Protein AF-S4PT15-F1 (afdb_monomer_lite)

Sequence (90 aa):
MHMMLDPHLRPISPDLNNEESKRIFDEHKQLAQEYLKIQTELAYLSKHKSELEAEMDDEELRQKREIIQLENEKDSLIKLYCTLKNQLSR

Organism: NCBI:txid116150

pLDDT: mean 94.49, std 6.73, range [54.66, 98.62]

Radius of gyration: 22.22 Å; chains: 1; bounding box: 43×45×50 Å

Structure (mmCIF, N/CA/C/O backbone):
data_AF-S4PT15-F1
#
_entry.id   AF-S4PT15-F1
#
loop_
_atom_site.group_PDB
_atom_site.id
_atom_site.type_symbol
_atom_site.label_atom_id
_atom_site.label_alt_id
_atom_site.label_comp_id
_atom_site.label_asym_id
_atom_site.label_entity_id
_atom_site.label_seq_id
_atom_site.pdbx_PDB_ins_code
_atom_site.Cartn_x
_atom_site.Cartn_y
_atom_site.Cartn_z
_atom_site.occupancy
_atom_site.B_iso_or_equiv
_atom_site.auth_seq_id
_atom_site.auth_comp_id
_atom_site.auth_asym_id
_atom_site.auth_atom_id
_atom_site.pdbx_PDB_model_num
ATOM 1 N N . MET A 1 1 ? 8.519 -8.865 -18.760 1.00 64.88 1 MET A N 1
ATOM 2 C CA . MET A 1 1 ? 8.105 -8.424 -17.409 1.00 64.88 1 MET A CA 1
ATOM 3 C C . MET A 1 1 ? 7.641 -6.969 -17.391 1.00 64.88 1 MET A C 1
ATOM 5 O O . MET A 1 1 ? 6.468 -6.781 -17.130 1.00 64.88 1 MET A O 1
ATOM 9 N N . HIS A 1 2 ? 8.440 -5.960 -17.777 1.00 73.88 2 HIS A N 1
ATOM 10 C CA . HIS A 1 2 ? 7.959 -4.556 -17.819 1.00 73.88 2 HIS A CA 1
ATOM 11 C C . HIS A 1 2 ? 6.739 -4.321 -18.742 1.00 73.88 2 HIS A C 1
ATOM 13 O O . HIS A 1 2 ? 5.963 -3.406 -18.516 1.00 73.88 2 HIS A O 1
ATOM 19 N N . MET A 1 3 ? 6.531 -5.171 -19.754 1.00 78.50 3 MET A N 1
ATOM 20 C CA . MET A 1 3 ? 5.358 -5.137 -20.645 1.00 78.50 3 MET A CA 1
ATOM 21 C C . MET A 1 3 ? 4.012 -5.371 -19.934 1.00 78.50 3 MET A C 1
ATOM 23 O O . MET A 1 3 ? 2.974 -5.080 -20.517 1.00 78.50 3 MET A O 1
ATOM 27 N N . MET A 1 4 ? 4.022 -5.902 -18.705 1.00 84.50 4 MET A N 1
ATOM 28 C CA . MET A 1 4 ? 2.810 -6.092 -17.896 1.00 84.50 4 MET A CA 1
ATOM 29 C C . MET A 1 4 ? 2.327 -4.795 -17.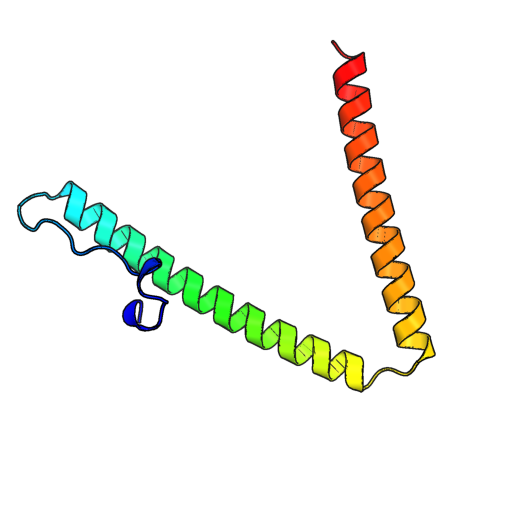239 1.00 84.50 4 MET A C 1
ATOM 31 O O . MET A 1 4 ? 1.200 -4.751 -16.763 1.00 84.50 4 MET A O 1
ATOM 35 N N . LEU A 1 5 ? 3.163 -3.753 -17.209 1.00 88.38 5 LEU A N 1
ATOM 36 C CA . LEU A 1 5 ? 2.776 -2.442 -16.701 1.00 88.38 5 LEU A CA 1
ATOM 37 C C . LEU A 1 5 ? 1.864 -1.717 -17.690 1.00 88.38 5 LEU A C 1
ATOM 39 O O . LEU A 1 5 ? 1.877 -2.005 -18.895 1.00 88.38 5 LEU A O 1
ATOM 43 N N . ASP A 1 6 ? 1.130 -0.724 -17.193 1.00 88.69 6 ASP A N 1
ATOM 44 C CA . ASP A 1 6 ? 0.398 0.204 -18.046 1.00 88.69 6 ASP A CA 1
ATOM 45 C C . ASP A 1 6 ? 1.331 0.881 -19.056 1.00 88.69 6 ASP A C 1
ATOM 47 O O . ASP A 1 6 ? 2.493 1.147 -18.735 1.00 88.69 6 ASP A O 1
ATOM 51 N N . PRO A 1 7 ? 0.854 1.203 -20.273 1.00 88.69 7 PRO A N 1
ATOM 52 C CA . PRO A 1 7 ? 1.704 1.736 -21.337 1.00 88.69 7 PRO A CA 1
ATOM 53 C C . PRO A 1 7 ? 2.551 2.950 -20.934 1.00 88.69 7 PRO A C 1
ATOM 55 O O . PRO A 1 7 ? 3.692 3.058 -21.369 1.00 88.69 7 PRO A O 1
ATOM 58 N N . HIS A 1 8 ? 2.022 3.823 -20.073 1.00 88.94 8 HIS A N 1
ATOM 59 C CA . HIS A 1 8 ? 2.700 5.036 -19.609 1.00 88.94 8 HIS A CA 1
ATOM 60 C C . HIS A 1 8 ? 3.797 4.786 -18.555 1.00 88.94 8 HIS A C 1
ATOM 62 O O . HIS A 1 8 ? 4.594 5.680 -18.295 1.00 88.94 8 HIS A O 1
ATOM 68 N N . LEU A 1 9 ? 3.856 3.586 -17.965 1.00 89.06 9 LEU A N 1
ATOM 69 C CA . LEU A 1 9 ? 4.864 3.178 -16.974 1.00 89.06 9 LEU A CA 1
ATOM 70 C C . LEU A 1 9 ? 5.965 2.292 -17.575 1.00 89.06 9 LEU A C 1
ATOM 72 O O . LEU A 1 9 ? 6.876 1.855 -16.871 1.00 89.06 9 LEU A O 1
ATOM 76 N N . ARG A 1 10 ? 5.883 1.974 -18.870 1.00 91.75 10 ARG A N 1
ATOM 77 C CA . ARG A 1 10 ? 6.876 1.129 -19.539 1.00 91.75 10 ARG A CA 1
ATOM 78 C C . ARG A 1 10 ? 8.133 1.944 -19.865 1.00 91.75 10 ARG A C 1
ATOM 80 O O . ARG A 1 10 ? 8.014 3.103 -20.259 1.00 91.75 10 ARG A O 1
ATOM 87 N N . PRO A 1 11 ? 9.332 1.343 -19.777 1.00 93.12 11 PRO A N 1
ATOM 88 C CA . PRO A 1 11 ? 10.551 1.967 -20.278 1.00 93.12 11 PRO A CA 1
ATOM 89 C C . PRO A 1 11 ? 10.408 2.338 -21.761 1.00 93.12 11 PRO A C 1
ATOM 91 O O . PRO A 1 11 ? 10.005 1.507 -22.578 1.00 93.12 11 PRO A O 1
ATOM 94 N N . ILE A 1 12 ? 10.741 3.582 -22.099 1.00 91.62 12 ILE A N 1
ATOM 95 C CA . ILE A 1 12 ? 10.713 4.091 -23.475 1.00 91.62 12 ILE A CA 1
ATOM 96 C C . ILE A 1 12 ? 11.871 3.464 -24.249 1.00 91.62 12 ILE A C 1
ATOM 98 O O . ILE A 1 12 ? 12.989 3.433 -23.744 1.00 91.62 12 ILE A O 1
ATOM 102 N N . SER A 1 13 ? 11.624 2.978 -25.467 1.00 92.44 13 SER A N 1
ATOM 103 C CA . SER A 1 13 ? 12.669 2.373 -26.300 1.00 92.44 13 SER A CA 1
ATOM 104 C C . SER A 1 13 ? 13.879 3.308 -26.467 1.00 92.44 13 SER A C 1
ATOM 106 O O . SER A 1 13 ? 13.680 4.489 -26.760 1.00 92.44 13 SER A O 1
ATOM 108 N N . PRO A 1 14 ? 15.115 2.803 -26.297 1.00 95.50 14 PRO A N 1
ATOM 109 C CA . PRO A 1 14 ? 16.303 3.642 -26.365 1.00 95.50 14 PRO A CA 1
ATOM 110 C C . PRO A 1 14 ? 16.648 4.009 -27.810 1.00 95.50 14 PRO A C 1
ATOM 112 O O . PRO A 1 14 ? 16.360 3.256 -28.745 1.00 95.50 14 PRO A O 1
ATOM 115 N N . ASP A 1 15 ? 17.350 5.127 -27.980 1.00 95.25 15 ASP A N 1
ATOM 116 C CA . ASP A 1 15 ? 18.082 5.414 -29.212 1.00 95.25 15 ASP A CA 1
ATOM 117 C C . ASP A 1 15 ? 19.330 4.521 -29.277 1.00 95.25 15 ASP A C 1
ATOM 119 O O . ASP A 1 15 ? 20.207 4.563 -28.412 1.00 95.25 15 ASP A O 1
ATOM 123 N N . LEU A 1 16 ? 19.422 3.699 -30.324 1.00 93.69 16 LEU A N 1
ATOM 124 C CA . LEU A 1 16 ? 20.500 2.723 -30.495 1.00 93.69 16 LEU A CA 1
ATOM 125 C C . LEU A 1 16 ? 21.857 3.361 -30.824 1.00 93.69 16 LEU A C 1
ATOM 127 O O . LEU A 1 16 ? 22.881 2.690 -30.686 1.00 93.69 16 LEU A O 1
ATOM 131 N N . ASN A 1 17 ? 21.883 4.631 -31.225 1.00 96.38 17 ASN A N 1
ATOM 132 C CA . ASN A 1 17 ? 23.118 5.364 -31.502 1.00 96.38 17 ASN A CA 1
ATOM 133 C C . ASN A 1 17 ? 23.633 6.142 -30.283 1.00 96.38 17 ASN A C 1
ATOM 135 O O . ASN A 1 17 ? 24.698 6.752 -30.353 1.00 96.38 17 ASN A O 1
ATOM 139 N N . ASN A 1 18 ? 22.894 6.128 -29.170 1.00 97.00 18 ASN A N 1
ATOM 140 C CA . ASN A 1 18 ? 23.221 6.882 -27.970 1.00 97.00 18 ASN A CA 1
ATOM 141 C C . ASN A 1 18 ? 23.393 5.946 -26.762 1.00 97.00 18 ASN A C 1
ATOM 143 O O . ASN A 1 18 ? 22.430 5.370 -26.257 1.00 97.00 18 ASN A O 1
ATOM 147 N N . GLU A 1 19 ? 24.626 5.828 -26.269 1.00 97.00 19 GLU A N 1
ATOM 148 C CA . GLU A 1 19 ? 24.955 4.975 -25.118 1.00 97.00 19 GLU A CA 1
ATOM 149 C C . GLU A 1 19 ? 24.264 5.416 -23.819 1.00 97.00 19 GLU A C 1
ATOM 151 O O . GLU A 1 19 ? 23.828 4.574 -23.035 1.00 97.00 19 GLU A O 1
ATOM 156 N N . GLU A 1 20 ? 24.077 6.722 -23.612 1.00 96.12 20 GLU A N 1
ATOM 157 C CA . GLU A 1 20 ? 23.351 7.249 -22.450 1.00 96.12 20 GLU A CA 1
ATOM 158 C C . GLU A 1 20 ? 21.876 6.819 -22.493 1.00 96.12 20 GLU A C 1
ATOM 160 O O . GLU A 1 20 ? 21.309 6.405 -21.483 1.00 96.12 20 GLU A O 1
ATOM 165 N N . SER A 1 21 ? 21.263 6.848 -23.684 1.00 97.06 21 SER A N 1
ATOM 166 C CA . SER A 1 21 ? 19.870 6.426 -23.873 1.00 97.06 21 SER A CA 1
ATOM 167 C C . SER A 1 21 ? 19.674 4.941 -23.557 1.00 97.06 21 SER A C 1
ATOM 169 O O . SER A 1 21 ? 18.705 4.581 -22.884 1.00 97.06 21 SER A O 1
ATOM 171 N N . LYS A 1 22 ? 20.614 4.084 -23.976 1.00 96.94 22 LYS A N 1
ATOM 172 C CA . LYS A 1 22 ? 20.612 2.652 -23.635 1.00 96.94 22 LYS A CA 1
ATOM 173 C C . LYS A 1 22 ? 20.726 2.436 -22.129 1.00 96.94 22 LYS A C 1
ATOM 175 O O . LYS A 1 22 ? 19.949 1.659 -21.576 1.00 96.94 22 LYS A O 1
ATOM 180 N N . ARG A 1 23 ? 21.634 3.160 -21.462 1.00 96.69 23 ARG A N 1
ATOM 181 C CA . ARG A 1 23 ? 21.821 3.053 -20.008 1.00 96.69 23 ARG A CA 1
ATOM 182 C C . ARG A 1 23 ? 20.546 3.419 -19.246 1.00 96.69 23 ARG A C 1
ATOM 184 O O . ARG A 1 23 ? 20.094 2.635 -18.418 1.00 96.69 23 ARG A O 1
ATOM 191 N N . ILE A 1 24 ? 19.926 4.554 -19.581 1.00 95.88 24 ILE A N 1
ATOM 192 C CA . ILE A 1 24 ? 18.669 5.003 -18.955 1.00 95.88 24 ILE A CA 1
ATOM 193 C C . ILE A 1 24 ? 17.552 3.971 -19.160 1.00 95.88 24 ILE A C 1
ATOM 195 O O . ILE A 1 24 ? 16.801 3.672 -18.231 1.00 95.88 24 ILE A O 1
ATOM 199 N N . PHE A 1 25 ? 17.437 3.394 -20.360 1.00 95.62 25 PHE A N 1
ATOM 200 C CA . PHE A 1 25 ? 16.447 2.351 -20.629 1.00 95.62 25 PHE A CA 1
ATOM 201 C C . PHE A 1 25 ? 16.645 1.110 -19.748 1.00 95.62 25 PHE A C 1
ATOM 203 O O . PHE A 1 25 ? 15.669 0.580 -19.205 1.00 95.62 25 PHE A O 1
ATOM 210 N N . ASP A 1 26 ? 17.887 0.655 -19.584 1.00 94.94 26 ASP A N 1
ATOM 211 C CA . ASP A 1 26 ? 18.201 -0.502 -18.746 1.00 94.94 26 ASP A CA 1
ATOM 212 C C . ASP A 1 26 ? 17.940 -0.225 -17.258 1.00 94.94 26 ASP A C 1
ATOM 214 O O . ASP A 1 26 ? 17.341 -1.066 -16.580 1.00 94.94 26 ASP A O 1
ATOM 218 N N . GLU A 1 27 ? 18.284 0.968 -16.763 1.00 95.69 27 GLU A N 1
ATOM 219 C CA . GLU A 1 27 ? 17.941 1.423 -15.407 1.00 95.69 27 GLU A CA 1
ATOM 220 C C . GLU A 1 27 ? 16.414 1.432 -15.197 1.00 95.69 27 GLU 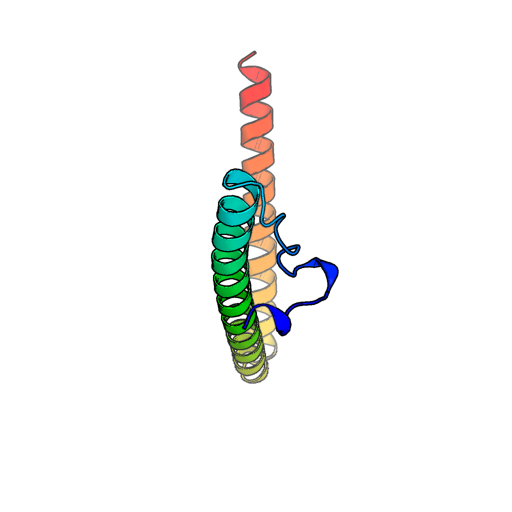A C 1
ATOM 222 O O . GLU A 1 27 ? 15.892 0.837 -14.250 1.00 95.69 27 GLU A O 1
ATOM 227 N N . HIS A 1 28 ? 15.660 2.016 -16.134 1.00 95.44 28 HIS A N 1
ATOM 228 C CA . HIS A 1 28 ? 14.196 2.046 -16.075 1.00 95.44 28 HIS A CA 1
ATOM 229 C C . HIS A 1 28 ? 13.580 0.644 -16.114 1.00 95.44 28 HIS A C 1
ATOM 231 O O . HIS A 1 28 ? 12.552 0.395 -15.483 1.00 95.44 28 HIS A O 1
ATOM 237 N N . LYS A 1 29 ? 14.187 -0.300 -16.837 1.00 94.31 29 LYS A N 1
ATOM 238 C CA . LYS A 1 29 ? 13.725 -1.691 -16.881 1.00 94.31 29 LYS A CA 1
ATOM 239 C C . LYS A 1 29 ? 13.870 -2.380 -15.526 1.00 94.31 29 LYS A C 1
ATOM 241 O O . LYS A 1 29 ? 12.987 -3.167 -15.179 1.00 94.31 29 LYS A O 1
ATOM 246 N N . GLN A 1 30 ? 14.937 -2.095 -14.781 1.00 94.62 30 GLN A N 1
ATOM 247 C CA . GLN A 1 30 ? 15.111 -2.595 -13.413 1.00 94.62 30 GLN A CA 1
ATOM 248 C C . GLN A 1 30 ? 14.064 -1.980 -12.479 1.00 94.62 30 GLN A C 1
ATOM 250 O O . GLN A 1 30 ? 13.356 -2.715 -11.791 1.00 94.62 30 GLN A O 1
ATOM 255 N N . LEU A 1 31 ? 13.867 -0.661 -12.548 1.00 94.81 31 LEU A N 1
ATOM 256 C CA . LEU A 1 31 ? 12.857 0.029 -11.744 1.00 94.81 31 LEU A CA 1
ATOM 257 C C . LEU A 1 31 ? 11.437 -0.488 -12.026 1.00 94.81 31 LEU A C 1
ATOM 259 O O . LEU A 1 31 ? 10.659 -0.728 -11.109 1.00 94.81 31 LEU A O 1
ATOM 263 N N . ALA A 1 32 ? 11.104 -0.733 -13.294 1.00 94.81 32 ALA A N 1
ATOM 264 C CA . ALA A 1 32 ? 9.822 -1.305 -13.697 1.00 94.81 32 ALA A CA 1
ATOM 265 C C . ALA A 1 32 ? 9.592 -2.716 -13.119 1.00 94.81 32 ALA A C 1
ATOM 267 O O . ALA A 1 32 ? 8.461 -3.082 -12.795 1.00 94.81 32 ALA A O 1
ATOM 268 N N . GLN A 1 33 ? 10.650 -3.524 -12.995 1.00 91.81 33 GLN A N 1
ATOM 269 C CA . GLN A 1 33 ? 10.565 -4.845 -12.366 1.00 91.81 33 GLN A CA 1
ATOM 270 C C . GLN A 1 33 ? 10.333 -4.733 -10.860 1.00 91.81 33 GLN A C 1
ATOM 272 O O . GLN A 1 33 ? 9.479 -5.439 -10.323 1.00 91.81 33 GLN A O 1
ATOM 277 N N . GLU A 1 34 ? 11.057 -3.838 -10.193 1.00 94.62 34 GLU A N 1
ATOM 278 C CA . GLU A 1 34 ? 10.887 -3.584 -8.763 1.00 94.62 34 GLU A CA 1
ATOM 279 C C . GLU A 1 34 ? 9.492 -3.036 -8.452 1.00 94.62 34 GLU A C 1
ATOM 281 O O . GLU A 1 34 ? 8.816 -3.539 -7.557 1.00 94.62 34 GLU A O 1
ATOM 286 N N . TYR A 1 35 ? 9.006 -2.092 -9.257 1.00 94.69 35 TYR A N 1
ATOM 287 C CA . TYR A 1 35 ? 7.649 -1.572 -9.139 1.00 94.69 35 TYR A CA 1
ATOM 288 C C . TYR A 1 35 ? 6.607 -2.692 -9.230 1.00 94.69 35 TYR A C 1
ATOM 290 O O . TYR A 1 35 ? 5.729 -2.777 -8.376 1.00 94.69 35 TYR A O 1
ATOM 298 N N . LEU A 1 36 ? 6.717 -3.594 -10.215 1.00 93.62 36 LEU A N 1
ATOM 299 C CA . LEU A 1 36 ? 5.778 -4.713 -10.361 1.00 93.62 36 LEU A CA 1
ATOM 300 C C . LEU A 1 36 ? 5.802 -5.650 -9.145 1.00 93.62 36 LEU A C 1
ATOM 302 O O . LEU A 1 36 ? 4.749 -6.113 -8.697 1.00 93.62 36 LEU A O 1
ATOM 306 N N . LYS A 1 37 ? 6.994 -5.916 -8.601 1.00 94.75 37 LYS A N 1
ATOM 307 C CA . LYS A 1 37 ? 7.158 -6.707 -7.380 1.00 94.75 37 LYS A CA 1
ATOM 308 C C . LYS A 1 37 ? 6.430 -6.042 -6.209 1.00 94.75 37 LYS A C 1
ATOM 310 O O . LYS A 1 37 ? 5.588 -6.683 -5.587 1.00 94.75 37 LYS A O 1
ATOM 315 N N . ILE A 1 38 ? 6.679 -4.754 -5.976 1.00 96.31 38 ILE A N 1
ATOM 316 C CA . ILE A 1 38 ? 6.041 -3.995 -4.893 1.00 96.31 38 ILE A CA 1
ATOM 317 C C . ILE A 1 38 ? 4.520 -3.943 -5.079 1.00 96.31 38 ILE A C 1
ATOM 319 O O . ILE A 1 38 ? 3.787 -4.163 -4.122 1.00 96.31 38 ILE A O 1
ATOM 323 N N . GLN A 1 39 ? 4.017 -3.717 -6.296 1.00 94.94 39 GLN A N 1
ATOM 324 C CA . GLN A 1 39 ? 2.572 -3.731 -6.568 1.00 94.94 39 GLN A CA 1
ATOM 325 C C . GLN A 1 39 ? 1.937 -5.087 -6.243 1.00 94.94 39 GLN A C 1
ATOM 327 O O . GLN A 1 39 ? 0.847 -5.148 -5.675 1.00 94.94 39 GLN A O 1
ATOM 332 N N . THR A 1 40 ? 2.632 -6.179 -6.562 1.00 94.94 40 THR A N 1
ATOM 333 C CA . THR A 1 40 ? 2.167 -7.534 -6.244 1.00 94.94 40 THR A CA 1
ATOM 334 C C . THR A 1 40 ? 2.127 -7.761 -4.732 1.00 94.94 40 THR A C 1
ATOM 336 O O . THR A 1 40 ? 1.137 -8.273 -4.212 1.00 94.94 40 THR A O 1
ATOM 339 N N . GLU A 1 41 ? 3.171 -7.342 -4.016 1.00 97.62 41 GLU A N 1
ATOM 340 C CA . GLU A 1 41 ? 3.234 -7.427 -2.554 1.00 97.62 41 GLU A CA 1
ATOM 341 C C . GLU A 1 41 ? 2.136 -6.583 -1.890 1.00 97.62 41 GLU A C 1
ATOM 343 O O . GLU A 1 41 ? 1.439 -7.074 -1.004 1.00 97.62 41 GLU A O 1
ATOM 348 N N . LEU A 1 42 ? 1.906 -5.354 -2.365 1.00 97.88 42 LEU A N 1
ATOM 349 C CA . LEU A 1 42 ? 0.825 -4.485 -1.892 1.00 97.88 42 LEU A CA 1
ATOM 350 C C . LEU A 1 42 ? -0.551 -5.121 -2.104 1.00 97.88 42 LEU A C 1
ATOM 352 O O . LEU A 1 42 ? -1.379 -5.100 -1.194 1.00 97.88 42 LEU A O 1
ATOM 356 N N . ALA A 1 43 ? -0.794 -5.715 -3.274 1.00 97.19 43 ALA A N 1
ATOM 357 C CA . ALA A 1 43 ? -2.049 -6.402 -3.558 1.00 97.19 43 ALA A CA 1
ATOM 358 C C . ALA A 1 43 ? -2.262 -7.601 -2.619 1.00 97.19 43 ALA A C 1
ATOM 360 O O . ALA A 1 43 ? -3.358 -7.776 -2.081 1.00 97.19 43 ALA A O 1
ATOM 361 N N . TYR A 1 44 ? -1.213 -8.393 -2.373 1.00 98.06 44 TYR A N 1
ATOM 362 C CA . TYR A 1 44 ? -1.270 -9.525 -1.448 1.00 98.06 44 TYR A CA 1
ATOM 363 C C . TYR A 1 44 ? -1.542 -9.077 -0.007 1.00 98.06 44 TYR A C 1
ATOM 365 O O . TYR A 1 44 ? -2.439 -9.608 0.646 1.00 98.06 44 TYR A O 1
ATOM 373 N N . LEU A 1 45 ? -0.825 -8.059 0.473 1.00 98.31 45 LEU A N 1
ATOM 374 C CA . LEU A 1 45 ? -1.011 -7.505 1.814 1.00 98.31 45 LEU A CA 1
ATOM 375 C C . LEU A 1 45 ? -2.394 -6.879 1.985 1.00 98.31 45 LEU A C 1
ATOM 377 O O . LEU A 1 45 ? -3.031 -7.082 3.015 1.00 98.31 45 LEU A O 1
ATOM 381 N N . SER A 1 46 ? -2.884 -6.154 0.977 1.00 97.75 46 SER A N 1
ATOM 382 C CA . SER A 1 46 ? -4.230 -5.580 1.001 1.00 97.75 46 SER A CA 1
ATOM 383 C C . SER A 1 46 ? -5.290 -6.668 1.095 1.00 97.75 46 SER A C 1
ATOM 385 O O . SER A 1 46 ? -6.213 -6.545 1.895 1.00 97.75 46 SER A O 1
ATOM 387 N N . LYS A 1 47 ? -5.152 -7.739 0.305 1.00 98.12 47 LYS A N 1
ATOM 388 C CA . LYS A 1 47 ? -6.062 -8.883 0.360 1.00 98.12 47 LYS A CA 1
ATOM 389 C C . LYS A 1 47 ? -6.034 -9.539 1.741 1.00 98.12 47 LYS A C 1
ATOM 391 O O . LYS A 1 47 ? -7.087 -9.704 2.345 1.00 98.12 47 LYS A O 1
ATOM 396 N N . HIS A 1 48 ? -4.845 -9.846 2.255 1.00 98.00 48 HIS A N 1
ATOM 397 C CA . HIS A 1 48 ? -4.695 -10.491 3.558 1.00 98.00 48 HIS A CA 1
ATOM 398 C C . HIS A 1 48 ? -5.253 -9.630 4.700 1.00 98.00 48 HIS A C 1
ATOM 400 O O . HIS A 1 48 ? -5.937 -10.131 5.587 1.00 98.00 48 HIS A O 1
ATOM 406 N N . LYS A 1 49 ? -5.037 -8.310 4.649 1.00 96.81 49 LYS A N 1
ATOM 407 C CA . LYS A 1 49 ? -5.643 -7.363 5.591 1.00 96.81 49 LYS A CA 1
ATOM 408 C C . LYS A 1 49 ? -7.172 -7.438 5.556 1.00 96.81 49 LYS A C 1
ATOM 410 O O . LYS A 1 49 ? -7.786 -7.453 6.617 1.00 96.81 49 LYS A O 1
ATOM 415 N N . SER A 1 50 ? -7.774 -7.467 4.366 1.00 96.94 50 SER A N 1
ATOM 416 C CA . SER A 1 50 ? -9.230 -7.570 4.222 1.00 96.94 50 SER A CA 1
ATOM 417 C C . SER A 1 50 ? -9.781 -8.907 4.717 1.00 96.94 50 SER A C 1
ATOM 419 O O . SER A 1 50 ? -10.862 -8.925 5.292 1.00 96.94 50 SER A O 1
ATOM 421 N N . GLU A 1 51 ? -9.050 -10.006 4.525 1.00 98.00 51 GLU A N 1
ATOM 422 C CA . GLU A 1 51 ? -9.413 -11.322 5.072 1.00 98.00 51 GLU A CA 1
ATOM 423 C C . GLU A 1 51 ? -9.411 -11.298 6.604 1.00 98.00 51 GLU A C 1
ATOM 425 O O . GLU A 1 51 ? -10.409 -11.667 7.213 1.00 98.00 51 GLU A O 1
ATOM 430 N N . LEU A 1 52 ? -8.356 -10.757 7.225 1.00 96.75 52 LEU A N 1
ATOM 431 C CA . LEU A 1 52 ? -8.297 -10.593 8.681 1.00 96.75 52 LEU A CA 1
ATOM 432 C C . LEU A 1 52 ? -9.424 -9.695 9.205 1.00 96.75 52 LEU A C 1
ATOM 434 O O . LEU A 1 52 ? -10.042 -10.005 10.213 1.00 96.75 52 LEU A O 1
ATOM 438 N N . GLU A 1 53 ? -9.719 -8.587 8.521 1.00 95.94 53 GLU A N 1
ATOM 439 C CA . GLU A 1 53 ? -10.826 -7.695 8.897 1.00 95.94 53 GLU A CA 1
ATOM 440 C C . GLU A 1 53 ? -12.199 -8.363 8.791 1.00 95.94 53 GLU A C 1
ATOM 442 O O . GLU A 1 53 ? -13.103 -7.980 9.526 1.00 95.94 53 GLU A O 1
ATOM 447 N N . ALA A 1 54 ? -12.364 -9.343 7.902 1.00 96.56 54 ALA A N 1
ATOM 448 C CA . ALA A 1 54 ? -13.604 -10.101 7.775 1.00 96.56 54 ALA A CA 1
ATOM 449 C C . ALA A 1 54 ? -13.791 -11.143 8.893 1.00 96.56 54 ALA A C 1
ATOM 451 O O . ALA A 1 54 ? -14.918 -11.578 9.123 1.00 96.56 54 ALA A O 1
ATOM 452 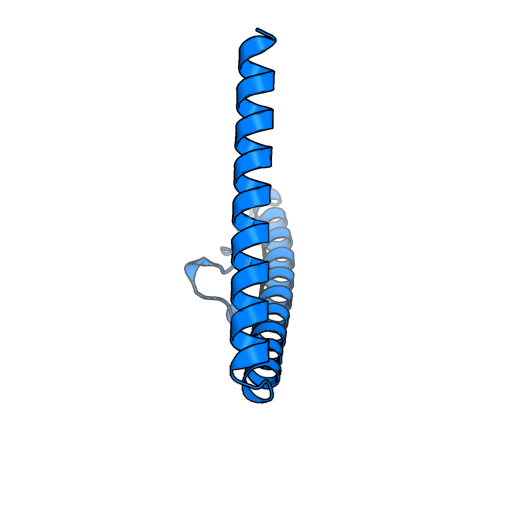N N . GLU A 1 55 ? -12.711 -11.546 9.569 1.00 97.25 55 GLU A N 1
ATOM 453 C CA . GLU A 1 55 ? -12.735 -12.476 10.708 1.00 97.25 55 GLU A CA 1
ATOM 454 C C . GLU A 1 55 ? -12.958 -11.770 12.0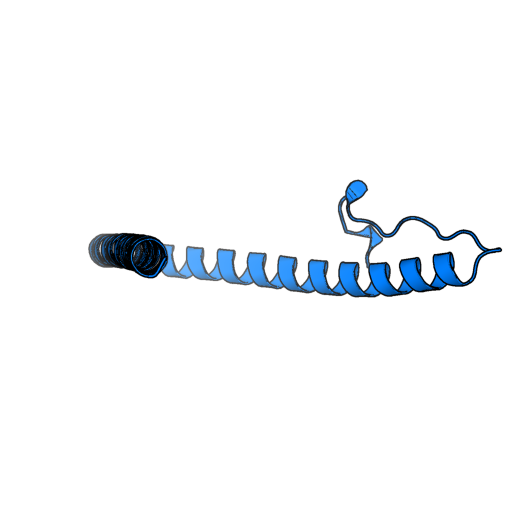58 1.00 97.25 55 GLU A C 1
ATOM 456 O O . GLU A 1 55 ? -13.321 -12.429 13.032 1.00 97.25 55 GLU A O 1
ATOM 461 N N . MET A 1 56 ? -12.756 -10.450 12.118 1.00 96.81 56 MET A N 1
ATOM 462 C CA . MET A 1 56 ? -12.934 -9.632 13.324 1.00 96.81 56 MET A CA 1
ATOM 463 C C . MET A 1 56 ? -14.412 -9.377 13.637 1.00 96.81 56 MET A C 1
ATOM 465 O O . MET A 1 56 ? -15.237 -9.236 12.729 1.00 96.81 56 MET A O 1
ATOM 469 N N . ASP A 1 57 ? -14.737 -9.226 14.921 1.00 97.56 57 ASP A N 1
ATOM 470 C CA . ASP A 1 57 ? -16.072 -8.786 15.329 1.00 97.56 57 ASP A CA 1
ATOM 471 C C . ASP A 1 57 ? -16.260 -7.256 15.240 1.00 97.56 57 ASP A C 1
ATOM 473 O O . ASP A 1 57 ? -15.328 -6.474 15.017 1.00 97.56 57 ASP A O 1
ATOM 477 N N . ASP A 1 58 ? -17.508 -6.808 15.396 1.00 96.50 58 ASP A N 1
ATOM 478 C CA . ASP A 1 58 ? -17.863 -5.394 15.274 1.00 96.50 58 ASP A CA 1
ATOM 479 C C . ASP A 1 58 ? -17.171 -4.496 16.316 1.00 96.50 58 ASP A C 1
ATOM 481 O O . ASP A 1 58 ? -16.947 -3.313 16.047 1.00 96.50 58 ASP A O 1
ATOM 485 N N . GLU A 1 59 ? -16.871 -5.009 17.512 1.00 97.62 59 GLU A N 1
ATOM 486 C CA . GLU A 1 59 ? -16.194 -4.247 18.562 1.00 97.62 59 GLU A CA 1
ATOM 487 C C . GLU A 1 59 ? -14.702 -4.123 18.268 1.00 97.62 59 GLU A C 1
ATOM 489 O O . GLU A 1 59 ? -14.164 -3.014 18.291 1.00 97.62 59 GLU A O 1
ATOM 494 N N . GLU A 1 60 ? -14.052 -5.220 17.887 1.00 97.19 60 GLU A N 1
ATOM 495 C CA . GLU A 1 60 ? -12.655 -5.217 17.459 1.00 97.19 60 GLU A CA 1
ATOM 496 C C . GLU A 1 60 ? -12.444 -4.276 16.261 1.00 97.19 60 GLU A C 1
ATOM 498 O O . GLU A 1 60 ? -11.488 -3.492 16.221 1.00 97.19 60 GLU A O 1
ATOM 503 N N . LEU A 1 61 ? -13.367 -4.286 15.291 1.00 97.00 61 LEU A N 1
ATOM 504 C CA . LEU A 1 61 ? -13.336 -3.377 14.144 1.00 97.00 61 LEU A CA 1
ATOM 505 C C . LEU A 1 61 ? -13.521 -1.910 14.547 1.00 97.00 61 LEU A C 1
ATOM 507 O O . LEU A 1 61 ? -12.889 -1.037 13.942 1.00 97.00 61 LEU A O 1
ATOM 511 N N . ARG A 1 62 ? -14.375 -1.611 15.534 1.00 97.69 62 ARG A N 1
ATOM 512 C CA . ARG A 1 62 ? -14.541 -0.247 16.067 1.00 97.69 62 ARG A CA 1
ATOM 513 C C . ARG A 1 62 ? -13.262 0.236 16.739 1.00 97.69 62 ARG A C 1
ATOM 515 O O . ARG A 1 62 ? -12.754 1.289 16.356 1.00 97.69 62 ARG A O 1
ATOM 522 N N . GLN A 1 63 ? -12.710 -0.556 17.656 1.00 97.94 63 GLN A N 1
ATOM 523 C CA . GLN A 1 63 ? -11.485 -0.218 18.383 1.00 97.94 63 GLN A CA 1
ATOM 524 C C . GLN A 1 63 ? -10.306 -0.008 17.432 1.00 97.94 63 GLN A C 1
ATOM 526 O O . GLN A 1 63 ? -9.577 0.977 17.535 1.00 97.94 63 GLN A O 1
ATOM 531 N N . LYS A 1 64 ? -10.152 -0.880 16.430 1.00 96.94 64 LYS A N 1
ATOM 532 C CA . LYS A 1 64 ? -9.121 -0.726 15.398 1.00 96.94 64 LYS A CA 1
ATOM 533 C C . LYS A 1 64 ? -9.253 0.594 14.631 1.00 96.94 64 LYS A C 1
ATOM 535 O O . LYS A 1 64 ? -8.245 1.257 14.389 1.00 96.94 64 LYS A O 1
ATOM 540 N N . ARG A 1 65 ? -10.469 0.992 14.235 1.00 97.12 65 ARG A N 1
ATOM 541 C CA . ARG A 1 65 ? -10.701 2.276 13.539 1.00 97.12 65 ARG A CA 1
ATOM 542 C C . ARG A 1 65 ? -10.374 3.469 14.431 1.00 97.12 65 ARG A C 1
ATOM 544 O O . ARG A 1 65 ? -9.771 4.422 13.944 1.00 97.12 65 ARG A O 1
ATOM 551 N N . GLU A 1 66 ? -10.739 3.401 15.708 1.00 98.25 66 GLU A N 1
ATOM 552 C CA . GLU A 1 66 ? -10.431 4.443 16.690 1.00 98.25 66 GLU A CA 1
ATOM 553 C C . GLU A 1 66 ? -8.917 4.613 16.869 1.00 98.25 66 GLU A C 1
ATOM 555 O O . GLU A 1 66 ? -8.410 5.730 16.775 1.00 98.25 66 GLU A O 1
ATOM 560 N N . ILE A 1 67 ? -8.173 3.511 17.009 1.00 98.19 67 ILE A N 1
ATOM 561 C CA . ILE A 1 67 ? -6.706 3.538 17.096 1.00 98.19 67 ILE A CA 1
ATOM 562 C C . ILE A 1 67 ? -6.099 4.204 15.855 1.00 98.19 67 ILE A C 1
ATOM 564 O O . ILE A 1 67 ? -5.304 5.132 15.990 1.00 98.19 67 ILE A O 1
ATOM 568 N N . ILE A 1 68 ? -6.518 3.797 14.650 1.00 97.62 68 ILE A N 1
ATOM 569 C CA . ILE A 1 68 ? -6.027 4.387 13.392 1.00 97.62 68 ILE A CA 1
ATOM 570 C C . ILE A 1 68 ? -6.312 5.896 13.343 1.00 97.62 68 ILE A C 1
ATOM 572 O O . ILE A 1 68 ? -5.479 6.679 12.883 1.00 97.62 68 ILE A O 1
ATOM 576 N N . GLN A 1 69 ? -7.487 6.333 13.801 1.00 98.44 69 GLN A N 1
ATOM 577 C CA . GLN A 1 69 ? -7.841 7.750 13.836 1.00 98.44 69 GLN A CA 1
ATOM 578 C C . GLN A 1 69 ? -6.941 8.536 14.799 1.00 98.44 69 GLN A C 1
ATOM 580 O O . GLN A 1 69 ? -6.408 9.579 14.416 1.00 98.44 69 GLN A O 1
ATOM 585 N N . LEU A 1 70 ? -6.732 8.020 16.011 1.00 98.62 70 LEU A N 1
ATOM 586 C CA . LEU A 1 70 ? -5.883 8.649 17.024 1.00 98.62 70 LEU A CA 1
ATOM 587 C C . LEU A 1 70 ? -4.416 8.719 16.583 1.00 98.62 70 LEU A C 1
ATOM 589 O O . LEU A 1 70 ? -3.749 9.726 16.817 1.00 98.62 70 LEU A O 1
ATOM 593 N N . GLU A 1 71 ? -3.907 7.689 15.904 1.00 98.50 71 GLU A N 1
ATOM 594 C CA . GLU A 1 71 ? -2.555 7.701 15.334 1.00 98.50 71 GLU A CA 1
ATOM 595 C C . GLU A 1 71 ? -2.393 8.793 14.270 1.00 98.50 71 GLU A C 1
ATOM 597 O O . GLU A 1 71 ? -1.424 9.555 14.309 1.00 98.50 71 GLU A O 1
ATOM 602 N N . ASN A 1 72 ? -3.370 8.938 13.370 1.00 98.19 72 ASN A N 1
ATOM 603 C CA . ASN A 1 72 ? -3.355 9.984 12.346 1.00 98.19 72 ASN A CA 1
ATOM 604 C C . ASN A 1 72 ? -3.418 11.396 12.946 1.00 98.19 72 ASN A C 1
ATOM 606 O O . ASN A 1 72 ? -2.743 12.316 12.464 1.00 98.19 72 ASN A O 1
ATOM 610 N N . GLU A 1 73 ? -4.222 11.585 13.992 1.00 98.44 73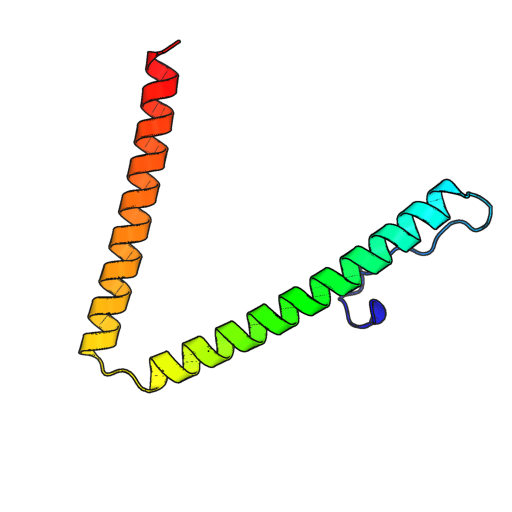 GLU A N 1
ATOM 611 C CA . GLU A 1 73 ? -4.298 12.854 14.714 1.00 98.44 73 GLU A CA 1
ATOM 612 C C . GLU A 1 73 ? -2.971 13.163 15.410 1.00 98.44 73 GLU A C 1
ATOM 614 O O . GLU A 1 73 ? -2.429 14.258 15.239 1.00 98.44 73 GLU A O 1
ATOM 619 N N . LYS A 1 74 ? -2.384 12.177 16.102 1.00 98.50 74 LYS A N 1
ATOM 620 C CA . LYS A 1 74 ? -1.062 12.300 16.726 1.00 98.50 74 LYS A CA 1
ATOM 621 C C . LYS A 1 74 ? -0.009 12.733 15.707 1.00 98.50 74 LYS A C 1
ATOM 623 O O . LYS A 1 74 ? 0.722 13.690 15.954 1.00 98.50 74 LYS A O 1
ATOM 628 N N . ASP A 1 75 ? 0.055 12.076 14.554 1.00 98.50 75 ASP A N 1
ATOM 629 C CA . ASP A 1 75 ? 1.033 12.395 13.512 1.00 98.50 75 ASP A CA 1
ATOM 630 C C . ASP A 1 75 ? 0.818 13.794 12.924 1.00 98.50 75 ASP A C 1
ATOM 632 O O . ASP A 1 75 ? 1.780 14.514 12.637 1.00 98.50 75 ASP A O 1
ATOM 636 N N . SER A 1 76 ? -0.438 14.214 12.780 1.00 98.38 76 SER A N 1
ATOM 637 C CA . SER A 1 76 ? -0.789 15.563 12.326 1.00 98.38 76 SER A CA 1
ATOM 638 C C . SER A 1 76 ? -0.376 16.629 13.343 1.00 98.38 76 SER A C 1
ATOM 640 O O . SER A 1 76 ? 0.214 17.645 12.967 1.00 98.38 76 SER A O 1
ATOM 642 N N . LEU A 1 77 ? -0.607 16.376 14.633 1.00 98.62 77 LEU A N 1
ATOM 643 C CA . LEU A 1 77 ? -0.182 17.250 15.726 1.00 98.62 77 LEU A CA 1
ATOM 644 C C . LEU A 1 77 ? 1.343 17.338 15.822 1.00 98.62 77 LEU A C 1
ATOM 646 O O . LEU A 1 77 ? 1.878 18.434 15.984 1.00 98.62 77 LEU A O 1
ATOM 650 N N . ILE A 1 78 ? 2.057 16.220 15.658 1.00 98.50 78 ILE A N 1
ATOM 651 C CA . ILE A 1 78 ? 3.526 16.198 15.617 1.00 98.50 78 ILE A CA 1
ATOM 652 C C . ILE A 1 78 ? 4.040 17.049 14.453 1.00 98.50 78 ILE A C 1
ATOM 654 O O . ILE A 1 78 ? 4.933 17.876 14.646 1.00 98.50 78 ILE A O 1
ATOM 658 N N . LYS A 1 79 ? 3.468 16.893 13.252 1.00 98.25 79 LYS A N 1
ATOM 659 C CA . LYS A 1 79 ? 3.838 17.709 12.085 1.00 98.25 79 LYS A CA 1
ATOM 660 C C . LYS A 1 79 ? 3.610 19.194 12.356 1.00 98.25 79 LYS A C 1
ATOM 662 O O . LYS A 1 79 ? 4.524 19.986 12.138 1.00 98.25 79 LYS A O 1
ATOM 667 N N . LEU A 1 80 ? 2.440 19.558 12.885 1.00 97.94 80 LEU A N 1
ATOM 668 C CA . LEU A 1 80 ? 2.114 20.942 13.230 1.00 97.94 80 LEU A CA 1
ATOM 669 C C . LEU A 1 80 ? 3.094 21.511 14.261 1.00 97.94 80 LEU A C 1
ATOM 671 O O . LEU A 1 80 ? 3.627 22.602 14.066 1.00 97.94 80 LEU A O 1
ATOM 675 N N . TYR A 1 81 ? 3.374 20.760 15.325 1.00 97.88 81 TYR A N 1
ATOM 676 C CA . TYR A 1 81 ? 4.342 21.144 16.347 1.00 97.88 81 TYR A CA 1
ATOM 677 C C . TYR A 1 81 ? 5.727 21.403 15.742 1.00 97.88 81 TYR A C 1
ATOM 679 O O . TYR A 1 81 ? 6.322 22.452 15.992 1.00 97.88 81 TYR A O 1
ATOM 687 N N . CYS A 1 82 ? 6.228 20.486 14.909 1.00 97.50 82 CYS A N 1
ATOM 688 C CA . CYS A 1 82 ? 7.511 20.645 14.229 1.00 97.50 82 CYS A CA 1
ATOM 689 C C . C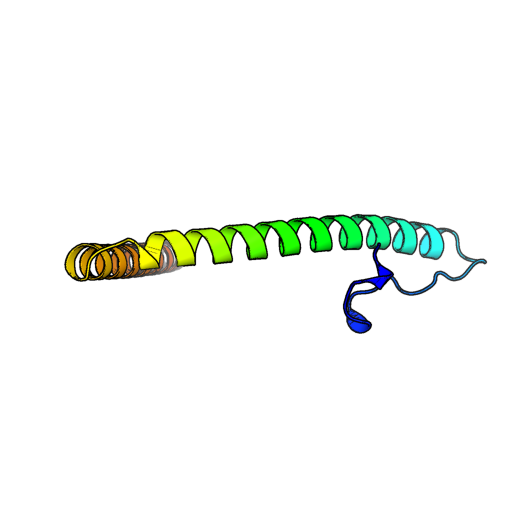YS A 1 82 ? 7.533 21.899 13.344 1.00 97.50 82 CYS A C 1
ATOM 691 O O . CYS A 1 82 ? 8.507 22.653 13.369 1.00 97.50 82 CYS A O 1
ATOM 693 N N . THR A 1 83 ? 6.456 22.161 12.601 1.00 97.62 83 THR A N 1
ATOM 694 C CA . THR A 1 83 ? 6.327 23.369 11.778 1.00 97.62 83 THR A CA 1
ATOM 695 C C . THR A 1 83 ? 6.366 24.640 12.624 1.00 97.62 83 THR A C 1
ATOM 697 O O . THR A 1 83 ? 7.158 25.533 12.324 1.00 97.62 83 THR A O 1
ATOM 700 N N . LEU A 1 84 ? 5.570 24.718 13.695 1.00 97.31 84 LEU A N 1
ATOM 701 C CA . LEU A 1 84 ? 5.518 25.889 14.578 1.00 97.31 84 LEU A CA 1
ATOM 702 C C . LEU A 1 84 ? 6.862 26.138 15.268 1.00 97.31 84 LEU A C 1
ATOM 704 O O . LEU A 1 84 ? 7.337 27.271 15.323 1.00 97.31 84 LEU A O 1
ATOM 708 N N . LYS A 1 85 ? 7.516 25.075 15.743 1.00 97.12 85 LYS A N 1
ATOM 709 C CA . LYS A 1 85 ? 8.845 25.162 16.351 1.00 97.12 85 LYS A CA 1
ATOM 710 C C . LYS A 1 85 ? 9.864 25.758 15.379 1.00 97.12 85 LYS A C 1
ATOM 712 O O . LYS A 1 85 ? 10.598 26.664 15.759 1.00 97.12 85 LYS A O 1
ATOM 717 N N . ASN A 1 86 ? 9.868 25.294 14.128 1.00 95.81 86 ASN A N 1
ATOM 718 C CA . ASN A 1 86 ? 10.774 25.799 13.095 1.00 95.81 86 ASN A CA 1
ATOM 719 C C . ASN A 1 86 ? 10.501 27.270 12.735 1.00 95.81 86 ASN A C 1
ATOM 721 O O . ASN A 1 86 ? 11.430 27.999 12.390 1.00 95.81 86 ASN A O 1
ATOM 725 N N . GLN A 1 87 ? 9.241 27.711 12.808 1.00 94.31 87 GLN A N 1
ATOM 726 C CA . GLN A 1 87 ? 8.858 29.106 12.568 1.00 94.31 87 GLN A CA 1
ATOM 727 C C . GLN A 1 87 ? 9.319 30.045 13.687 1.00 94.31 87 GLN A C 1
ATOM 729 O O . GLN A 1 87 ? 9.716 31.165 13.395 1.00 94.31 87 GLN A O 1
ATOM 734 N N . LEU A 1 88 ? 9.291 29.592 14.943 1.00 90.75 88 LEU A N 1
ATOM 735 C CA . LEU A 1 88 ? 9.712 30.379 16.110 1.00 90.75 88 LEU A CA 1
ATOM 736 C C . LEU A 1 88 ? 11.235 30.446 16.296 1.00 90.75 88 LEU A C 1
ATOM 738 O O . LEU A 1 88 ? 11.723 31.276 17.055 1.00 90.75 88 LEU A O 1
ATOM 742 N N . SER A 1 89 ? 11.989 29.561 15.641 1.00 84.62 89 SER A N 1
ATOM 743 C CA . SER A 1 89 ? 13.458 29.564 15.642 1.00 84.62 89 SER A CA 1
ATOM 744 C C . SER A 1 89 ? 14.089 30.409 14.523 1.00 84.62 89 SER A C 1
ATOM 746 O O . SER A 1 89 ? 15.304 30.345 14.336 1.00 84.62 89 SER A O 1
ATOM 748 N N . ARG A 1 90 ? 13.277 31.139 13.750 1.00 54.66 90 ARG A N 1
ATOM 749 C CA . ARG A 1 90 ? 13.706 32.139 12.759 1.00 54.66 90 ARG A CA 1
ATOM 750 C C . ARG A 1 90 ? 13.599 33.539 13.343 1.00 54.66 90 ARG A C 1
ATOM 752 O O . ARG A 1 90 ? 14.463 34.359 12.970 1.00 54.66 90 ARG A O 1
#

Foldseek 3Di:
DLVVDDPVLHQDDFDPVDPVRVVSSVVSVVVSVVVVVVVVVVVVVVVVVVVVVVVDDPVRNVVVVVVVVVVVVVVVVVVVVVVVVVVVVD

InterPro domains:
  IPR060742 MAP3K7-like, C-terminal coiled coil [PF27575] (17-89)

Secondary structure (DSSP, 8-state):
-GGGS-GGGSPPPPPTT-HHHHHHHHHHHHHHHHHHHHHHHHHHHHHHHHHHHHHS-HHHHHHHHHHHHHHHHHHHHHHHHHHHHHHHT-